Protein AF-A0A1Z9EE50-F1 (afdb_monomer_lite)

Foldseek 3Di:
DDDPVVVVVPDDDQFCQVVCVVVVHHPVQWDDDPRRDTDGDPVVVVVCVVDDDDDDDDQDDDDDDPVGDCRVVVVVD

pLDDT: mean 93.91, std 5.13, range [73.06, 98.19]

Radius of gyration: 17.01 Å; chains: 1; bounding box: 35×30×44 Å

Sequence (77 aa):
MDSDMEIARAANPEHIETIANHLGLSRNDLIMHGPNVAKISWNSLKNKSQNANGSLILVTSVNPTPFGEGKTVTTIG

Secondary structure (DSSP, 8-state):
---HHHHHHH--PPPHHHHHHHTT--GGGEEESSSS-EEEPHHHHHHHTTSPP--------SS--TT---HHHHHH-

Structure (mmCIF, N/CA/C/O backbone):
data_AF-A0A1Z9EE50-F1
#
_entry.id   AF-A0A1Z9EE50-F1
#
loop_
_atom_site.group_PDB
_atom_site.id
_atom_site.type_symbol
_atom_site.label_atom_id
_atom_site.label_alt_id
_atom_site.label_comp_id
_atom_site.label_asym_id
_atom_site.label_entity_id
_atom_site.label_seq_id
_atom_site.pdbx_PDB_ins_code
_atom_site.Cartn_x
_atom_site.Cartn_y
_atom_site.Cartn_z
_atom_site.occupancy
_atom_site.B_iso_or_equiv
_atom_site.auth_seq_id
_atom_site.auth_comp_id
_atom_site.auth_asym_id
_atom_site.auth_atom_id
_atom_site.pdbx_PDB_model_num
ATOM 1 N N . MET A 1 1 ? 1.738 1.923 -24.798 1.00 84.81 1 MET A N 1
ATOM 2 C CA . MET A 1 1 ? 1.385 1.715 -23.384 1.00 84.81 1 MET A CA 1
ATOM 3 C C . MET A 1 1 ? 1.610 3.048 -22.722 1.00 84.81 1 MET A C 1
ATOM 5 O O . MET A 1 1 ? 2.657 3.636 -22.980 1.00 84.81 1 MET A O 1
ATOM 9 N N . ASP A 1 2 ? 0.615 3.548 -22.008 1.00 92.25 2 ASP A N 1
ATOM 10 C CA . ASP A 1 2 ? 0.715 4.848 -21.351 1.00 92.25 2 ASP A CA 1
ATOM 11 C C . ASP A 1 2 ? 1.783 4.790 -20.253 1.00 92.25 2 ASP A C 1
ATOM 13 O O . ASP A 1 2 ? 2.095 3.715 -19.730 1.00 92.25 2 ASP A O 1
ATOM 17 N N . SER A 1 3 ? 2.375 5.934 -19.922 1.00 97.69 3 SER A N 1
ATOM 18 C CA . SER A 1 3 ? 3.288 6.032 -18.783 1.00 97.69 3 SER A CA 1
ATOM 19 C C . SER A 1 3 ? 2.538 5.828 -17.462 1.00 97.69 3 SER A C 1
ATOM 21 O O . SER A 1 3 ? 1.362 6.175 -17.349 1.00 97.69 3 SER A O 1
ATOM 23 N N . ASP A 1 4 ? 3.227 5.357 -16.418 1.00 95.94 4 ASP A N 1
ATOM 24 C CA . ASP A 1 4 ? 2.635 5.185 -15.078 1.00 95.94 4 ASP A CA 1
ATOM 25 C C . ASP A 1 4 ? 1.942 6.461 -14.572 1.00 95.94 4 ASP A C 1
ATOM 27 O O . ASP A 1 4 ? 0.906 6.410 -13.910 1.00 95.94 4 ASP A O 1
ATOM 31 N N . MET A 1 5 ? 2.492 7.629 -14.915 1.00 97.25 5 MET A N 1
ATOM 32 C CA . MET A 1 5 ? 1.921 8.920 -14.542 1.00 97.25 5 MET A CA 1
ATOM 33 C C . MET A 1 5 ? 0.611 9.221 -15.283 1.00 97.25 5 MET A C 1
ATOM 35 O O . MET A 1 5 ? -0.296 9.810 -14.696 1.00 97.25 5 MET A O 1
ATOM 39 N N . GLU A 1 6 ? 0.502 8.848 -16.557 1.00 98.19 6 GLU A N 1
ATOM 40 C CA . GLU A 1 6 ? -0.735 8.992 -17.334 1.00 98.19 6 GLU A CA 1
ATOM 41 C C . GLU A 1 6 ? -1.811 8.042 -16.812 1.00 98.19 6 GLU A C 1
ATOM 43 O O . GLU A 1 6 ? -2.932 8.484 -16.563 1.00 98.19 6 GLU A O 1
ATOM 48 N N . ILE A 1 7 ? -1.445 6.788 -16.525 1.00 97.44 7 ILE A N 1
ATOM 49 C CA . ILE A 1 7 ? -2.338 5.799 -15.906 1.00 97.44 7 ILE A CA 1
ATOM 50 C C . ILE A 1 7 ? -2.850 6.318 -14.5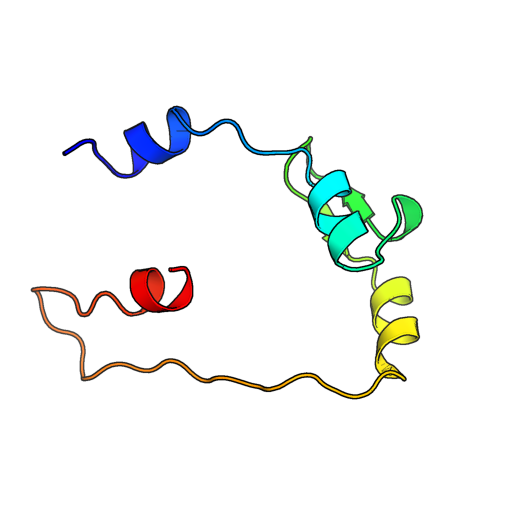53 1.00 97.44 7 ILE A C 1
ATOM 52 O O . ILE A 1 7 ? -4.054 6.309 -14.297 1.00 97.44 7 ILE A O 1
ATOM 56 N N . ALA A 1 8 ? -1.961 6.846 -13.705 1.00 96.06 8 ALA A N 1
ATOM 57 C CA . ALA A 1 8 ? -2.331 7.390 -12.399 1.00 96.06 8 ALA A CA 1
ATOM 58 C C . ALA A 1 8 ? -3.255 8.617 -12.492 1.00 96.06 8 ALA A C 1
ATOM 60 O O . ALA A 1 8 ? -4.146 8.774 -11.661 1.00 96.06 8 ALA A O 1
ATOM 61 N N . ARG A 1 9 ? -3.065 9.489 -13.492 1.00 97.00 9 ARG A N 1
ATOM 62 C CA . ARG A 1 9 ? -3.924 10.668 -13.715 1.00 97.00 9 ARG A CA 1
ATOM 63 C C . ARG A 1 9 ? -5.281 10.315 -14.321 1.00 97.00 9 ARG A C 1
ATOM 65 O O . ARG A 1 9 ? -6.239 11.041 -14.079 1.00 97.00 9 ARG A O 1
ATOM 72 N N . ALA A 1 10 ? -5.350 9.250 -15.115 1.00 97.75 10 ALA A N 1
ATOM 73 C CA . ALA A 1 10 ? -6.589 8.766 -15.718 1.00 97.75 10 ALA A CA 1
ATOM 74 C C . ALA A 1 10 ? -7.476 8.000 -14.721 1.00 97.75 10 ALA A C 1
ATOM 76 O O . ALA A 1 10 ? -8.674 7.842 -14.960 1.00 97.75 10 ALA A O 1
ATOM 77 N N . ALA A 1 11 ? -6.908 7.525 -13.609 1.00 96.94 11 ALA A N 1
ATOM 78 C CA . ALA A 1 11 ? -7.658 6.845 -12.566 1.00 96.94 11 ALA A CA 1
ATOM 79 C C . ALA A 1 11 ? -8.682 7.782 -11.904 1.00 96.94 11 ALA A C 1
ATOM 81 O O . ALA A 1 11 ? -8.388 8.937 -11.596 1.00 96.94 11 ALA A O 1
ATOM 82 N N . ASN A 1 12 ? -9.873 7.251 -11.618 1.00 96.38 12 ASN A N 1
ATOM 83 C CA . ASN A 1 12 ? -10.889 7.920 -10.809 1.00 96.38 12 ASN A CA 1
ATOM 84 C C . ASN A 1 12 ? -10.938 7.271 -9.414 1.00 96.38 12 ASN A C 1
ATOM 86 O O . ASN A 1 12 ? -11.732 6.351 -9.207 1.00 96.38 12 ASN A O 1
ATOM 90 N N . PRO A 1 13 ? -10.050 7.665 -8.481 1.00 95.75 13 PRO A N 1
ATOM 91 C CA . PRO A 1 13 ? -9.971 7.048 -7.163 1.00 95.75 13 PRO A CA 1
ATOM 92 C C . PRO A 1 13 ? -11.246 7.286 -6.351 1.00 95.75 13 PRO A C 1
ATOM 94 O O . PRO A 1 13 ? -11.793 8.389 -6.329 1.00 95.75 13 PRO A O 1
ATOM 97 N N . GLU A 1 14 ? -11.682 6.254 -5.635 1.00 96.44 14 GLU A N 1
ATOM 98 C CA . GLU A 1 14 ? -12.740 6.386 -4.639 1.00 96.44 14 GLU A CA 1
ATOM 99 C C . GLU A 1 14 ? -12.281 7.239 -3.449 1.00 96.44 14 GLU A C 1
ATOM 101 O O . GLU A 1 14 ? -11.094 7.300 -3.113 1.00 96.44 14 GLU A O 1
ATOM 106 N N . HIS A 1 15 ? -13.243 7.866 -2.769 1.00 97.81 15 HIS A N 1
ATOM 107 C CA . HIS A 1 15 ? -12.973 8.570 -1.522 1.00 97.81 15 HIS A CA 1
ATOM 108 C C . HIS A 1 15 ? -12.431 7.589 -0.472 1.00 97.81 15 HIS A C 1
ATOM 110 O O . HIS A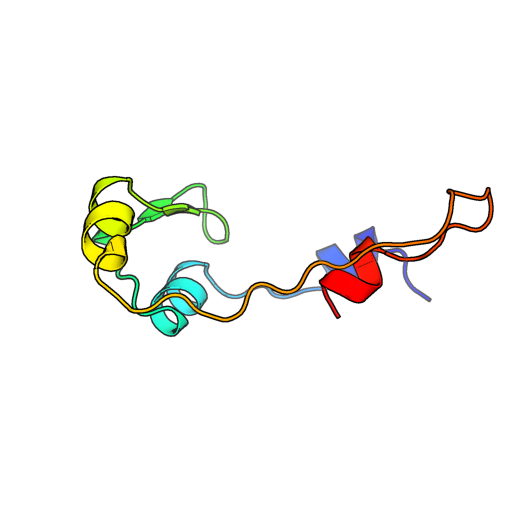 1 15 ? -12.957 6.484 -0.311 1.00 97.81 15 HIS A O 1
ATOM 116 N N . ILE A 1 16 ? -11.415 7.991 0.295 1.00 98.00 16 ILE A N 1
ATOM 117 C CA . ILE A 1 16 ? -10.716 7.078 1.219 1.00 98.00 16 ILE A CA 1
ATOM 118 C C . ILE A 1 16 ? -11.629 6.530 2.326 1.00 98.00 16 ILE A C 1
ATOM 120 O O . ILE A 1 16 ? -11.390 5.446 2.851 1.00 98.00 16 ILE A O 1
ATOM 124 N N . GLU A 1 17 ? -12.709 7.243 2.652 1.00 97.44 17 GLU A N 1
ATOM 125 C CA . GLU A 1 17 ? -13.735 6.768 3.591 1.00 97.44 17 GLU A CA 1
ATOM 126 C C . GLU A 1 17 ? -14.469 5.519 3.084 1.00 97.44 17 GLU A C 1
ATOM 128 O O . GLU A 1 17 ? -14.780 4.640 3.884 1.00 97.44 17 GLU A O 1
ATOM 133 N N . THR A 1 18 ? -14.697 5.391 1.772 1.00 97.50 18 THR A N 1
ATOM 134 C CA . THR A 1 18 ? -15.318 4.191 1.188 1.00 97.50 18 THR A CA 1
ATOM 135 C C . THR A 1 18 ? -14.425 2.970 1.399 1.00 97.50 18 THR A C 1
ATOM 137 O O . THR A 1 18 ? -14.882 1.936 1.885 1.00 97.50 18 THR A O 1
ATOM 140 N N . ILE A 1 19 ? -13.121 3.121 1.151 1.00 96.81 19 ILE A N 1
ATOM 141 C CA . ILE A 1 19 ? -12.12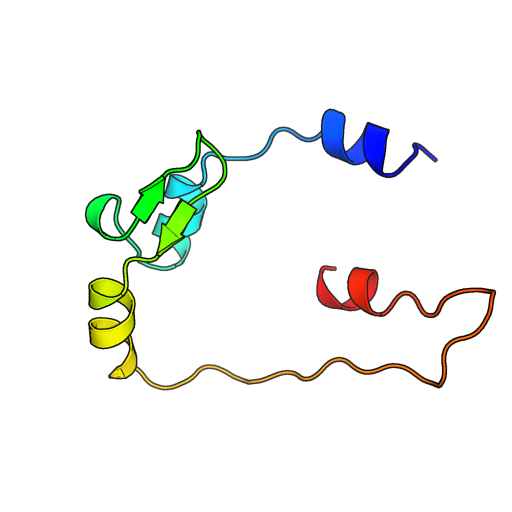6 2.066 1.387 1.00 96.81 19 ILE A CA 1
ATOM 142 C C . ILE A 1 19 ? -12.022 1.726 2.880 1.00 96.81 19 ILE A C 1
ATOM 144 O O . ILE A 1 19 ? -11.969 0.555 3.255 1.00 96.81 19 ILE A O 1
ATOM 148 N N . ALA A 1 20 ? -12.037 2.734 3.755 1.00 96.06 20 ALA A N 1
ATOM 149 C CA . ALA A 1 20 ? -12.003 2.536 5.201 1.00 96.06 20 ALA A CA 1
ATOM 150 C C . ALA A 1 20 ? -13.221 1.743 5.709 1.00 96.06 2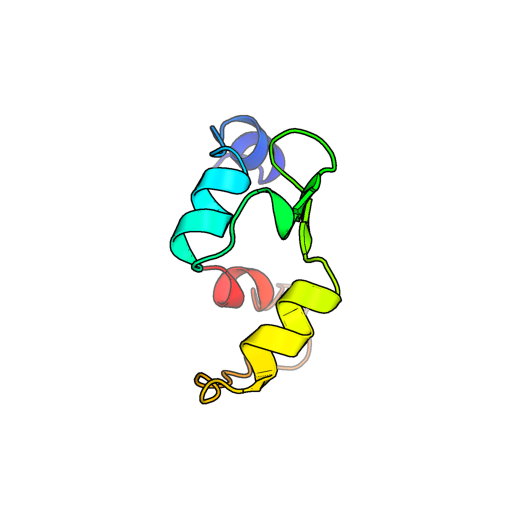0 ALA A C 1
ATOM 152 O O . ALA A 1 20 ? -13.061 0.841 6.538 1.00 96.06 20 ALA A O 1
ATOM 153 N N . ASN A 1 21 ? -14.411 2.005 5.160 1.00 96.00 21 ASN A N 1
ATOM 154 C CA . ASN A 1 21 ? -15.631 1.276 5.506 1.00 96.00 21 ASN A CA 1
ATOM 155 C C . ASN A 1 21 ? -15.521 -0.223 5.175 1.00 96.00 21 ASN A C 1
ATOM 157 O O . ASN A 1 21 ? -15.942 -1.047 5.986 1.00 96.00 21 ASN A O 1
ATOM 161 N N . HIS A 1 22 ? -14.886 -0.600 4.055 1.00 95.06 22 HIS A N 1
ATOM 162 C CA . HIS A 1 22 ? -14.627 -2.012 3.719 1.00 95.06 22 HIS A CA 1
ATOM 163 C C . HIS A 1 22 ? -13.730 -2.720 4.751 1.00 95.06 22 HIS A C 1
ATOM 165 O O . HIS A 1 22 ? -13.818 -3.933 4.928 1.00 95.06 22 HIS A O 1
ATOM 171 N N . LEU A 1 23 ? -12.900 -1.962 5.473 1.00 91.81 23 LEU A N 1
ATOM 172 C CA . LEU A 1 23 ? -12.039 -2.448 6.556 1.00 91.81 23 LEU A CA 1
ATOM 173 C C . LEU A 1 23 ? -12.696 -2.312 7.945 1.00 91.81 23 LEU A C 1
ATOM 175 O O . LEU A 1 23 ? -12.039 -2.498 8.979 1.00 91.81 23 LEU A O 1
ATOM 179 N N . GLY A 1 24 ? -13.982 -1.947 7.993 1.00 91.81 24 GLY A N 1
ATOM 180 C CA . GLY A 1 24 ? -14.735 -1.700 9.221 1.00 91.81 24 GLY A CA 1
ATOM 181 C C . GLY A 1 24 ? -14.179 -0.530 10.036 1.00 91.81 24 GLY A C 1
ATOM 182 O O . GLY A 1 24 ? -14.094 -0.628 11.260 1.00 91.81 24 GLY A O 1
ATOM 183 N N . LEU A 1 25 ? -13.666 0.511 9.379 1.00 93.81 25 LEU A N 1
ATOM 184 C CA . LEU A 1 25 ? -13.238 1.767 9.999 1.00 93.81 25 LEU A CA 1
ATOM 185 C C . LEU A 1 25 ? -14.262 2.853 9.669 1.00 93.81 25 LEU A C 1
ATOM 187 O O . LEU A 1 25 ? -14.671 2.993 8.522 1.00 93.81 25 LEU A O 1
ATOM 191 N N . SER A 1 26 ? -14.654 3.621 10.678 1.00 94.56 26 SER A N 1
ATOM 192 C CA . SER A 1 26 ? -15.576 4.746 10.553 1.00 94.56 26 SER A CA 1
ATOM 193 C C . SER A 1 26 ? -14.830 6.062 10.331 1.00 94.56 26 SER A C 1
ATOM 195 O O . SER A 1 26 ? -13.620 6.159 10.536 1.00 94.56 26 SER A O 1
ATOM 197 N N . ARG A 1 27 ? -15.563 7.134 10.007 1.00 95.00 27 ARG A N 1
ATOM 198 C CA . ARG A 1 27 ? -14.990 8.480 9.840 1.00 95.00 27 ARG A CA 1
ATOM 199 C C . ARG A 1 27 ? -14.160 8.955 11.035 1.00 95.00 27 ARG A C 1
ATOM 201 O O . ARG A 1 27 ? -13.141 9.617 10.836 1.00 95.00 27 ARG A O 1
ATOM 208 N N . ASN A 1 28 ? -14.607 8.631 12.248 1.00 95.00 28 ASN A N 1
ATOM 209 C CA . ASN A 1 28 ? -13.971 9.045 13.502 1.00 95.00 28 ASN A CA 1
ATOM 210 C C . ASN A 1 28 ? -12.632 8.337 13.742 1.00 95.00 28 ASN A C 1
ATOM 212 O O . ASN A 1 28 ? -11.822 8.803 14.540 1.00 95.00 28 ASN A O 1
ATOM 216 N N . ASP A 1 29 ? -12.381 7.242 13.025 1.00 95.44 29 ASP A N 1
ATOM 217 C CA . ASP A 1 29 ? -11.115 6.523 13.062 1.00 95.44 29 ASP A CA 1
ATOM 218 C C . ASP A 1 29 ? -10.058 7.157 12.145 1.00 95.44 29 ASP A C 1
ATOM 220 O O . ASP A 1 29 ? -8.907 6.718 12.150 1.00 95.44 29 ASP A O 1
ATOM 224 N N . LEU A 1 30 ? -10.428 8.179 11.360 1.00 96.62 30 LEU A N 1
ATOM 225 C CA . LEU A 1 30 ? -9.608 8.746 10.291 1.00 96.62 30 LEU A CA 1
ATOM 226 C C . LEU A 1 30 ? -9.233 10.212 10.533 1.00 96.62 30 LEU A C 1
ATOM 228 O O . LEU A 1 30 ? -10.077 11.087 10.743 1.00 96.62 30 LEU A O 1
ATOM 232 N N . ILE A 1 31 ? -7.946 10.504 10.368 1.00 97.56 31 ILE A N 1
ATOM 233 C CA . ILE A 1 31 ? -7.392 11.856 10.271 1.00 97.56 31 ILE A CA 1
ATOM 234 C C . ILE A 1 31 ? -7.146 12.136 8.784 1.00 97.56 31 ILE A C 1
ATOM 236 O O . ILE A 1 31 ? -6.195 11.613 8.201 1.00 97.56 31 ILE A O 1
ATOM 240 N N . MET A 1 32 ? -8.027 12.917 8.156 1.00 97.75 32 MET A N 1
ATOM 241 C CA . MET A 1 32 ? -8.011 13.120 6.700 1.00 97.75 32 MET A CA 1
ATOM 242 C C . MET A 1 32 ? -6.906 14.068 6.249 1.00 97.75 32 MET A C 1
ATOM 244 O O . MET A 1 32 ? -6.627 15.081 6.889 1.00 97.75 32 MET A O 1
ATOM 248 N N . HIS A 1 33 ? -6.363 13.770 5.075 1.00 97.81 33 HIS A N 1
ATOM 249 C CA . HIS A 1 33 ? -5.407 14.578 4.333 1.00 97.81 33 HIS A CA 1
ATOM 250 C C . HIS A 1 33 ? -5.907 14.722 2.887 1.00 97.81 33 HIS A C 1
ATOM 252 O O . HIS A 1 33 ? -5.368 14.132 1.955 1.00 97.81 33 HIS A O 1
ATOM 258 N N . GLY A 1 34 ? -6.977 15.499 2.708 1.00 96.38 34 GLY A N 1
ATOM 259 C CA . GLY A 1 34 ? -7.715 15.544 1.445 1.00 96.38 34 GLY A CA 1
ATOM 260 C C . GLY A 1 34 ? -8.665 14.347 1.278 1.00 96.38 34 GLY A C 1
ATOM 261 O O . GLY A 1 34 ? -8.903 13.624 2.245 1.00 96.38 34 GLY A O 1
ATOM 262 N N . PRO A 1 35 ? -9.235 14.145 0.077 1.00 95.94 35 PRO A N 1
ATOM 263 C CA . PRO A 1 35 ? -10.316 13.175 -0.140 1.00 95.94 35 PRO A CA 1
ATOM 264 C C . PRO A 1 35 ? -9.846 11.715 -0.213 1.00 95.94 35 PRO A C 1
ATOM 266 O O . PRO A 1 35 ? -10.603 10.800 0.099 1.00 95.94 35 PRO A O 1
ATOM 269 N N . ASN A 1 36 ? -8.591 11.482 -0.611 1.00 97.19 36 ASN A N 1
ATOM 270 C CA . ASN A 1 36 ? -8.109 10.145 -0.988 1.00 97.19 36 ASN A CA 1
ATOM 271 C C . ASN A 1 36 ? -6.979 9.636 -0.081 1.00 97.19 36 ASN A C 1
ATOM 273 O O . ASN A 1 36 ? -6.424 8.569 -0.319 1.00 97.19 36 ASN A O 1
ATOM 277 N N . VAL A 1 37 ? -6.619 10.395 0.958 1.00 97.69 37 VAL A N 1
ATOM 278 C CA . VAL A 1 37 ? -5.548 10.039 1.893 1.00 97.69 37 VAL A CA 1
ATOM 279 C C . VAL A 1 37 ? -6.009 10.332 3.312 1.00 97.69 37 VAL A C 1
ATOM 281 O O . VAL A 1 37 ? -6.543 11.401 3.601 1.00 97.69 37 VAL A O 1
ATOM 284 N N . ALA A 1 38 ? -5.773 9.390 4.220 1.00 97.81 38 ALA A N 1
ATOM 285 C CA . ALA A 1 38 ? -6.033 9.557 5.640 1.00 97.81 38 ALA A CA 1
ATOM 286 C C . ALA A 1 38 ? -5.025 8.760 6.469 1.00 97.81 38 ALA A C 1
ATOM 288 O O . ALA A 1 38 ? -4.502 7.737 6.026 1.00 97.81 38 ALA A O 1
ATOM 289 N N . LYS A 1 39 ? -4.772 9.213 7.696 1.00 97.69 39 LYS A N 1
ATOM 290 C CA . LYS A 1 39 ? -4.124 8.403 8.731 1.00 97.69 39 LYS A CA 1
ATOM 291 C C . LYS A 1 39 ? -5.190 7.728 9.584 1.00 97.69 39 LYS A C 1
ATOM 293 O O . LYS A 1 39 ? -6.229 8.325 9.854 1.00 97.69 39 LYS A O 1
ATOM 298 N N . ILE A 1 40 ? -4.901 6.524 10.062 1.00 95.88 40 ILE A N 1
ATOM 299 C CA . ILE A 1 40 ? -5.736 5.839 11.053 1.00 95.88 40 ILE A CA 1
ATOM 300 C C . ILE A 1 40 ? -5.348 6.347 12.445 1.00 95.88 40 ILE A C 1
ATOM 302 O O . ILE A 1 40 ? -4.161 6.460 12.765 1.00 95.88 40 ILE A O 1
ATOM 306 N N . SER A 1 41 ? -6.340 6.667 13.273 1.00 94.38 41 SER A N 1
ATOM 307 C CA . SER A 1 41 ? -6.116 7.106 14.645 1.00 94.38 41 SER A CA 1
ATOM 308 C C . SER A 1 41 ? -5.499 5.981 15.485 1.00 94.38 41 SER A C 1
ATOM 310 O O . SER A 1 41 ? -5.842 4.803 15.356 1.00 94.38 41 SER A O 1
ATOM 312 N N . TRP A 1 42 ? -4.597 6.345 16.395 1.00 92.75 42 TRP A N 1
ATOM 313 C CA . TRP A 1 42 ? -3.931 5.370 17.260 1.00 92.75 42 TRP A CA 1
ATOM 314 C C . TRP A 1 42 ? -4.905 4.615 18.178 1.00 92.75 42 TRP A C 1
ATOM 316 O O . TRP A 1 42 ? -4.745 3.417 18.411 1.00 92.75 42 TRP A O 1
ATOM 326 N N . ASN A 1 43 ? -5.939 5.301 18.672 1.00 90.19 43 ASN A N 1
ATOM 327 C CA . ASN A 1 43 ? -6.957 4.699 19.533 1.00 90.19 43 ASN A CA 1
ATOM 328 C C . ASN A 1 43 ? -7.742 3.611 18.786 1.00 90.19 43 ASN A C 1
ATOM 330 O O . ASN A 1 43 ? -7.976 2.533 19.331 1.00 90.19 43 ASN A O 1
ATOM 334 N N . SER A 1 44 ? -8.070 3.858 17.516 1.00 88.88 44 SER A N 1
ATOM 335 C CA . SER A 1 44 ? -8.756 2.896 16.648 1.00 88.88 44 SER A CA 1
ATOM 336 C C . SER A 1 44 ? -7.917 1.639 16.412 1.00 88.88 44 SER A C 1
ATOM 338 O O . SER A 1 44 ? -8.443 0.527 16.445 1.00 88.88 44 SER A O 1
ATOM 340 N N . LEU A 1 45 ? -6.598 1.795 16.239 1.00 86.75 45 LEU A N 1
ATOM 341 C CA . LEU A 1 45 ? -5.678 0.670 16.061 1.00 86.75 45 LEU A CA 1
ATOM 342 C C . LEU A 1 45 ? -5.579 -0.201 17.324 1.00 86.75 45 LEU A C 1
ATOM 344 O O . LEU A 1 45 ? -5.664 -1.424 17.236 1.00 86.75 45 LEU A O 1
ATOM 348 N N . LYS A 1 46 ? -5.454 0.424 18.503 1.00 87.12 46 LYS A N 1
ATOM 349 C CA . LYS A 1 46 ? -5.400 -0.279 19.798 1.00 87.12 46 LYS A CA 1
ATOM 350 C C . LYS A 1 46 ? -6.655 -1.097 20.088 1.00 87.12 46 LYS A C 1
ATOM 352 O O . LYS A 1 46 ? -6.556 -2.192 20.628 1.00 87.12 46 LYS A O 1
ATOM 357 N N . ASN A 1 47 ? -7.828 -0.590 19.724 1.00 81.44 47 ASN A N 1
ATOM 358 C CA . ASN A 1 47 ? -9.073 -1.327 19.932 1.00 81.44 47 ASN A CA 1
ATOM 359 C C . ASN A 1 47 ? -9.143 -2.575 19.038 1.00 81.44 47 ASN A C 1
ATOM 361 O O . ASN A 1 47 ? -9.655 -3.609 19.460 1.00 81.44 47 ASN A O 1
ATOM 365 N N . LYS A 1 48 ? -8.582 -2.505 17.824 1.00 76.88 48 LYS A N 1
ATOM 366 C CA . LYS A 1 48 ? -8.565 -3.628 16.875 1.00 76.88 48 LYS A CA 1
ATOM 367 C C . LYS A 1 48 ? -7.467 -4.660 17.134 1.00 76.88 48 LYS A C 1
ATOM 369 O O . LYS A 1 48 ? -7.585 -5.771 16.628 1.00 76.88 48 LYS A O 1
ATOM 374 N N . SER A 1 49 ? -6.448 -4.360 17.945 1.00 73.06 49 SER A N 1
ATOM 375 C CA . SER A 1 49 ? -5.376 -5.320 18.265 1.00 73.06 49 SER A CA 1
ATOM 376 C C . SER A 1 49 ? -5.831 -6.505 19.128 1.00 73.06 49 SER A C 1
ATOM 378 O O . SER A 1 49 ? -5.021 -7.369 19.444 1.00 73.06 49 SER A O 1
ATOM 380 N N . GLN A 1 50 ? -7.101 -6.535 19.544 1.00 77.25 50 GLN A N 1
ATOM 381 C CA . GLN A 1 50 ? -7.716 -7.679 20.224 1.00 77.25 50 GLN A CA 1
ATOM 382 C C . GLN A 1 50 ? -8.247 -8.744 19.251 1.00 77.25 50 GLN A C 1
ATOM 384 O O . GLN A 1 50 ? -8.575 -9.850 19.675 1.00 77.25 50 GLN A O 1
ATOM 389 N N . ASN A 1 51 ? -8.332 -8.429 17.957 1.00 82.44 51 ASN A N 1
ATOM 390 C CA . ASN A 1 51 ? -8.771 -9.376 16.938 1.00 82.44 51 ASN A CA 1
ATOM 391 C C . ASN A 1 51 ? -7.656 -10.372 16.593 1.00 82.44 51 ASN A C 1
ATOM 393 O O . ASN A 1 51 ? -6.470 -10.086 16.758 1.00 82.44 51 ASN A O 1
ATOM 397 N N . ALA A 1 52 ? -8.037 -11.534 16.060 1.00 87.06 52 ALA A N 1
ATOM 398 C CA . ALA A 1 52 ? -7.071 -12.472 15.503 1.00 87.06 52 ALA A CA 1
ATOM 399 C C . ALA A 1 52 ? -6.304 -11.825 14.337 1.00 87.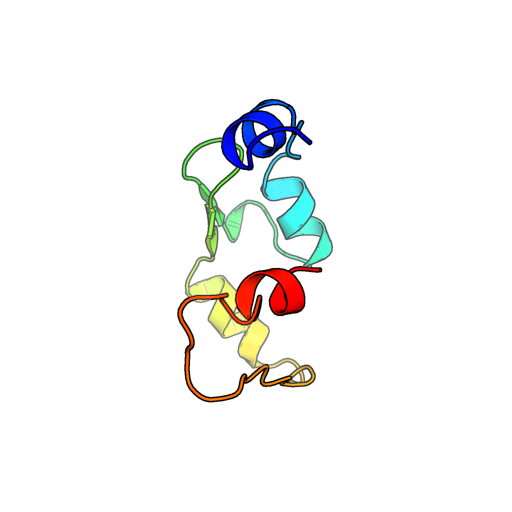06 52 ALA A C 1
ATOM 401 O O . ALA A 1 52 ? -6.888 -11.139 13.496 1.00 87.06 52 ALA A O 1
ATOM 402 N N . ASN A 1 53 ? -4.994 -12.063 14.283 1.00 89.00 53 ASN A N 1
ATOM 403 C CA . ASN A 1 53 ? -4.165 -11.588 13.181 1.00 89.00 53 ASN A CA 1
ATOM 404 C C . ASN A 1 53 ? -4.562 -12.277 11.868 1.00 89.00 53 ASN A C 1
ATOM 406 O O . ASN A 1 53 ? -4.851 -13.475 11.847 1.00 89.00 53 ASN A O 1
ATOM 410 N N . GLY A 1 54 ? -4.519 -11.524 10.768 1.00 90.31 54 GLY A N 1
ATOM 411 C CA . GLY A 1 54 ? -4.563 -12.095 9.423 1.00 90.31 54 GLY A CA 1
ATOM 412 C C . GLY A 1 54 ? -3.258 -12.815 9.058 1.00 90.31 54 GLY A C 1
ATOM 413 O O . GLY A 1 54 ? -2.313 -12.883 9.846 1.00 90.31 54 GLY A O 1
ATOM 414 N N . SER A 1 55 ? -3.186 -13.333 7.834 1.00 95.44 55 SER A N 1
ATOM 415 C CA . SER A 1 55 ? -1.964 -13.945 7.305 1.00 95.44 55 SER A CA 1
ATOM 416 C C . SER A 1 55 ? -0.922 -12.886 6.935 1.00 95.44 55 SER A C 1
ATOM 418 O O . SER A 1 55 ? -1.239 -11.897 6.277 1.00 95.44 55 SER A O 1
ATOM 420 N N . LEU A 1 56 ? 0.336 -13.120 7.314 1.00 96.44 56 LEU A N 1
ATOM 421 C CA . LEU A 1 56 ? 1.474 -12.303 6.892 1.00 96.44 56 LEU A CA 1
ATOM 422 C C . LEU A 1 56 ? 2.137 -12.939 5.667 1.00 96.44 56 LEU A C 1
ATOM 424 O O . LEU A 1 56 ? 2.697 -14.030 5.765 1.00 96.44 56 LEU A O 1
ATOM 428 N N . ILE A 1 57 ? 2.096 -12.243 4.531 1.00 97.06 57 ILE A N 1
ATOM 429 C CA . ILE A 1 57 ? 2.746 -12.667 3.286 1.00 97.06 57 ILE A CA 1
ATOM 430 C C . ILE A 1 57 ? 3.946 -11.752 3.033 1.00 97.06 57 ILE A C 1
ATOM 432 O O . ILE A 1 57 ? 3.790 -10.544 2.868 1.00 97.06 57 ILE A O 1
ATOM 436 N N . LEU A 1 58 ? 5.148 -12.333 3.008 1.00 97.44 58 LEU A N 1
ATOM 437 C CA . LEU A 1 58 ? 6.386 -11.623 2.689 1.00 97.44 58 LEU A CA 1
ATOM 438 C C . LEU A 1 58 ? 6.743 -11.833 1.215 1.00 97.44 58 LEU A C 1
ATOM 440 O O . LEU A 1 58 ? 7.102 -12.939 0.815 1.00 97.44 58 LEU A O 1
ATOM 444 N N . VAL A 1 59 ? 6.689 -10.762 0.423 1.00 96.69 59 VAL A N 1
ATOM 445 C CA . VAL A 1 59 ? 7.123 -10.769 -0.980 1.00 96.69 59 VAL A CA 1
ATOM 446 C C . VAL A 1 59 ? 8.590 -10.339 -1.059 1.00 96.69 59 VAL A C 1
ATOM 448 O O . VAL A 1 59 ? 8.956 -9.260 -0.593 1.00 96.69 59 VAL A O 1
ATOM 451 N N . THR A 1 60 ? 9.434 -11.179 -1.659 1.00 96.38 60 THR A N 1
ATOM 452 C CA . THR A 1 60 ? 10.867 -10.916 -1.872 1.00 96.38 60 THR A CA 1
ATOM 453 C C . THR A 1 60 ? 11.242 -11.077 -3.345 1.00 96.38 60 THR A C 1
ATOM 455 O O . THR A 1 60 ? 10.449 -11.568 -4.146 1.00 96.38 60 THR A O 1
ATOM 458 N N . SER A 1 61 ? 12.449 -10.657 -3.709 1.00 95.38 61 SER A N 1
ATOM 459 C CA . SER A 1 61 ? 13.015 -10.833 -5.045 1.00 95.38 61 SER A CA 1
ATOM 460 C C . SER A 1 61 ? 14.451 -11.342 -4.962 1.00 95.38 61 SER A C 1
ATOM 462 O O . SER A 1 61 ? 15.067 -11.355 -3.896 1.00 95.38 61 SER A O 1
ATOM 464 N N . VAL A 1 62 ? 14.992 -11.742 -6.111 1.00 95.19 62 VAL A N 1
ATOM 465 C CA . VAL A 1 62 ? 16.433 -11.955 -6.284 1.00 95.19 62 VAL A CA 1
ATOM 466 C C . VAL A 1 62 ? 17.205 -10.634 -6.129 1.00 95.19 62 VAL A C 1
ATOM 468 O O . VAL A 1 62 ? 16.605 -9.563 -5.988 1.00 95.19 62 VAL A O 1
ATOM 471 N N . ASN A 1 63 ? 18.539 -10.710 -6.161 1.00 95.75 63 ASN A N 1
ATOM 472 C CA . ASN A 1 63 ? 19.402 -9.528 -6.158 1.00 95.75 63 ASN A CA 1
ATOM 473 C C . ASN A 1 63 ? 19.016 -8.560 -7.294 1.00 95.75 63 ASN A C 1
ATOM 475 O O . ASN A 1 63 ? 18.831 -9.033 -8.418 1.00 95.75 63 ASN A O 1
ATOM 479 N N . PRO A 1 64 ? 18.938 -7.239 -7.033 1.00 95.00 64 PRO A N 1
ATOM 480 C CA . PRO A 1 64 ? 18.554 -6.268 -8.049 1.00 95.00 64 PRO A CA 1
ATOM 481 C C . PRO A 1 64 ? 19.474 -6.277 -9.270 1.00 95.00 64 PRO A C 1
ATOM 483 O O . PRO A 1 64 ? 20.700 -6.349 -9.150 1.00 95.00 64 PRO A O 1
ATOM 486 N N . THR A 1 65 ? 18.871 -6.135 -10.442 1.00 95.19 65 THR A N 1
ATOM 487 C CA . THR A 1 65 ? 19.519 -6.047 -11.748 1.00 95.19 65 THR A CA 1
ATOM 488 C C . THR A 1 65 ? 19.059 -4.781 -12.481 1.00 95.19 65 THR A C 1
ATOM 490 O O . THR A 1 65 ? 18.008 -4.224 -12.159 1.00 95.19 65 THR A O 1
ATOM 493 N N . PRO A 1 66 ? 19.792 -4.312 -13.509 1.00 94.44 66 PRO A N 1
ATOM 494 C CA . PRO A 1 66 ? 19.371 -3.151 -14.299 1.00 94.44 66 PRO A CA 1
ATOM 495 C C . PRO A 1 66 ? 18.024 -3.314 -15.020 1.00 94.44 66 PRO A C 1
ATOM 497 O O . PRO A 1 66 ? 17.406 -2.314 -15.368 1.00 94.44 66 PRO A O 1
ATOM 500 N N . PHE A 1 67 ? 17.572 -4.551 -15.257 1.00 91.06 67 PHE A N 1
ATOM 501 C CA . PHE A 1 67 ? 16.285 -4.824 -15.905 1.00 91.06 67 PHE A CA 1
ATOM 502 C C . PHE A 1 67 ? 15.090 -4.636 -14.959 1.00 91.06 67 PHE A C 1
ATOM 504 O O . PHE A 1 67 ? 13.973 -4.441 -15.433 1.00 91.06 67 PHE A O 1
ATOM 511 N N . GLY A 1 68 ? 15.329 -4.650 -13.643 1.00 92.00 68 GLY A N 1
ATOM 512 C CA . GLY A 1 68 ? 14.299 -4.553 -12.616 1.00 92.00 68 GLY A CA 1
ATOM 513 C C . GLY A 1 68 ? 13.503 -5.850 -12.431 1.00 92.00 68 GLY A C 1
ATOM 514 O O . GLY A 1 68 ? 13.203 -6.582 -13.368 1.00 92.00 68 GLY A O 1
ATOM 515 N N . GLU A 1 69 ? 13.131 -6.134 -11.185 1.00 96.19 69 GLU A N 1
ATOM 516 C CA . GLU A 1 69 ? 12.520 -7.415 -10.799 1.00 96.19 69 GLU A CA 1
ATOM 517 C C . GLU A 1 69 ? 11.000 -7.319 -10.626 1.00 96.19 69 GLU A C 1
ATOM 519 O O . GLU A 1 69 ? 10.339 -8.317 -10.359 1.00 96.19 69 GLU A O 1
ATOM 524 N N . GLY A 1 70 ? 10.427 -6.114 -10.697 1.00 94.00 70 GLY A N 1
ATOM 525 C CA . GLY A 1 70 ? 8.978 -5.927 -10.571 1.00 94.00 70 GLY A CA 1
ATOM 526 C C . GLY A 1 70 ? 8.401 -6.291 -9.195 1.00 94.00 70 GLY A C 1
ATOM 527 O O . GLY A 1 70 ? 7.192 -6.484 -9.072 1.00 94.00 70 GLY A O 1
ATOM 528 N N . LYS A 1 71 ? 9.226 -6.355 -8.138 1.00 96.88 71 LYS A N 1
ATOM 529 C CA . LYS A 1 71 ? 8.802 -6.750 -6.779 1.00 96.88 71 LYS A CA 1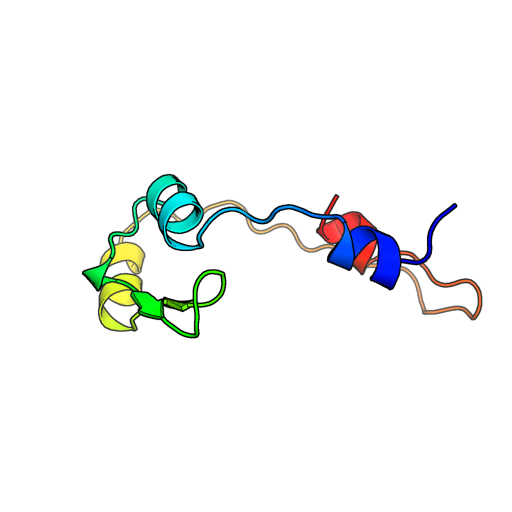
ATOM 530 C C . LYS A 1 71 ? 7.584 -5.960 -6.280 1.00 96.88 71 LYS A C 1
ATOM 532 O O . LYS A 1 71 ? 6.641 -6.545 -5.762 1.00 96.88 71 LYS A O 1
ATOM 537 N N . THR A 1 72 ? 7.597 -4.631 -6.417 1.00 95.12 72 THR A N 1
ATOM 538 C CA . THR A 1 72 ? 6.499 -3.775 -5.926 1.00 95.12 72 THR A CA 1
ATOM 539 C C . THR A 1 72 ? 5.239 -3.914 -6.779 1.00 95.12 72 THR A C 1
ATOM 541 O O . THR A 1 72 ? 4.152 -3.969 -6.219 1.00 95.12 72 THR A O 1
ATOM 544 N N . VAL A 1 73 ? 5.379 -4.057 -8.103 1.00 95.12 73 VAL A N 1
ATOM 545 C CA . VAL A 1 73 ? 4.243 -4.307 -9.009 1.00 95.12 73 VAL A CA 1
ATOM 546 C C . VAL A 1 73 ? 3.556 -5.623 -8.635 1.00 95.12 73 VAL A C 1
ATOM 548 O O . VAL A 1 73 ? 2.347 -5.643 -8.457 1.00 95.12 73 VAL A O 1
ATOM 551 N N . THR A 1 74 ? 4.342 -6.674 -8.381 1.00 95.56 74 THR A N 1
ATOM 552 C CA . THR A 1 74 ? 3.856 -7.993 -7.925 1.00 95.56 74 THR A CA 1
ATOM 553 C C . THR A 1 74 ? 3.263 -7.966 -6.511 1.00 95.56 74 THR A C 1
ATOM 555 O O . THR A 1 74 ? 2.491 -8.837 -6.148 1.00 95.56 74 THR A O 1
ATOM 558 N N . THR A 1 75 ? 3.639 -6.995 -5.671 1.00 97.06 75 THR A N 1
ATOM 559 C CA . THR A 1 75 ? 3.060 -6.860 -4.320 1.00 97.06 75 THR A CA 1
ATOM 560 C C . THR A 1 75 ? 1.686 -6.182 -4.356 1.00 97.06 75 THR A C 1
ATOM 562 O O . THR A 1 75 ? 0.882 -6.394 -3.455 1.00 97.06 75 THR A O 1
ATOM 565 N N . ILE A 1 76 ? 1.443 -5.326 -5.353 1.00 96.31 76 ILE A N 1
ATOM 566 C CA . ILE A 1 76 ? 0.209 -4.539 -5.484 1.00 96.31 76 ILE A CA 1
ATOM 567 C C . ILE A 1 76 ? -0.827 -5.245 -6.376 1.00 96.31 76 ILE A C 1
ATOM 569 O O . ILE A 1 76 ? -2.019 -5.091 -6.118 1.00 96.31 76 ILE A O 1
ATOM 573 N N . GLY A 1 77 ? -0.383 -5.958 -7.419 1.00 93.31 77 GLY A N 1
ATOM 574 C CA . GLY A 1 77 ? -1.238 -6.706 -8.353 1.00 93.31 77 GLY A CA 1
ATOM 575 C C . GLY A 1 77 ? -1.608 -8.088 -7.844 1.00 93.31 77 GLY A C 1
ATOM 576 O O . GLY A 1 77 ? -2.805 -8.430 -7.948 1.00 93.31 77 GLY A O 1
#